Protein AF-A0A850MN89-F1 (afdb_monomer)

Radius of gyration: 13.38 Å; Cα contacts (8 Å, |Δi|>4): 107; chains: 1; bounding box: 29×25×34 Å

Structure (mmCIF, N/CA/C/O backbone):
data_AF-A0A850MN89-F1
#
_entry.id   AF-A0A850MN89-F1
#
loop_
_atom_site.group_PDB
_atom_site.id
_atom_site.type_symbol
_atom_site.label_atom_id
_atom_site.label_alt_id
_atom_site.label_comp_id
_atom_site.label_asym_id
_atom_site.label_entity_id
_atom_site.label_seq_id
_atom_site.pdbx_PDB_ins_code
_atom_site.Cartn_x
_atom_site.Cartn_y
_atom_site.Cartn_z
_atom_site.occupancy
_atom_site.B_iso_or_equiv
_atom_site.auth_seq_id
_atom_site.auth_comp_id
_atom_site.auth_asym_id
_atom_site.auth_atom_id
_atom_site.pdbx_PDB_model_num
ATOM 1 N N . THR A 1 1 ? -11.117 14.198 13.776 1.00 45.81 1 THR A N 1
ATOM 2 C CA . THR A 1 1 ? -10.089 14.390 12.736 1.00 45.81 1 THR A CA 1
ATOM 3 C C . THR A 1 1 ? -10.747 14.085 11.411 1.00 45.81 1 THR A C 1
ATOM 5 O O . THR A 1 1 ? -11.311 13.006 11.306 1.00 45.81 1 THR A O 1
ATOM 8 N N . GLU A 1 2 ? -10.798 15.021 10.460 1.00 49.25 2 GLU A N 1
ATOM 9 C CA . GLU A 1 2 ? -11.265 14.704 9.100 1.00 49.25 2 GLU A CA 1
ATOM 10 C C . GLU A 1 2 ? -10.280 13.706 8.485 1.00 49.25 2 GLU A C 1
ATOM 12 O O . GLU A 1 2 ? -9.106 14.023 8.294 1.00 49.25 2 GLU A O 1
ATOM 17 N N . ILE A 1 3 ? -10.736 12.479 8.242 1.00 54.47 3 ILE A N 1
ATOM 18 C CA . ILE A 1 3 ? -9.969 11.498 7.481 1.00 54.47 3 ILE A CA 1
ATOM 19 C C . ILE A 1 3 ? -10.109 11.911 6.018 1.00 54.47 3 ILE A C 1
ATOM 21 O O . ILE A 1 3 ? -11.154 11.708 5.404 1.00 54.47 3 ILE A O 1
ATOM 25 N N . THR A 1 4 ? -9.075 12.535 5.453 1.00 56.72 4 THR A N 1
ATOM 26 C CA . THR A 1 4 ? -8.976 12.645 3.999 1.00 56.72 4 THR A CA 1
ATOM 27 C C . THR A 1 4 ? -8.687 11.243 3.477 1.00 56.72 4 THR A C 1
ATOM 29 O O . THR A 1 4 ? -7.648 10.668 3.797 1.00 56.72 4 THR A O 1
ATOM 32 N N . GLY A 1 5 ? -9.635 10.644 2.752 1.00 75.00 5 GLY A N 1
ATOM 33 C CA . GLY A 1 5 ? -9.454 9.310 2.181 1.00 75.00 5 GLY A CA 1
ATOM 34 C C . GLY A 1 5 ? -8.206 9.298 1.298 1.00 75.00 5 GLY A C 1
ATOM 35 O O . GLY A 1 5 ? -8.173 9.964 0.265 1.00 75.00 5 GLY A O 1
ATOM 36 N N . ARG A 1 6 ? -7.155 8.597 1.731 1.00 88.38 6 ARG A N 1
ATOM 37 C CA . ARG A 1 6 ? -5.905 8.457 0.979 1.00 88.38 6 ARG A CA 1
ATOM 38 C C . ARG A 1 6 ? -5.952 7.166 0.188 1.00 88.38 6 ARG A C 1
ATOM 40 O O . ARG A 1 6 ? -6.313 6.123 0.720 1.00 88.38 6 ARG A O 1
ATOM 47 N N . VAL A 1 7 ? -5.546 7.238 -1.072 1.00 93.94 7 VAL A N 1
ATOM 48 C CA . VAL A 1 7 ? -5.430 6.063 -1.933 1.00 93.94 7 VAL A CA 1
ATOM 49 C C . VAL A 1 7 ? -3.961 5.687 -2.043 1.00 93.94 7 VAL A C 1
ATOM 51 O O . VAL A 1 7 ? -3.114 6.534 -2.344 1.00 93.94 7 VAL A O 1
ATOM 54 N N . VAL A 1 8 ? -3.675 4.408 -1.819 1.00 95.19 8 VAL A N 1
ATOM 55 C CA . VAL A 1 8 ? -2.366 3.806 -2.066 1.00 95.19 8 VAL A CA 1
ATOM 56 C C . VAL A 1 8 ? -2.505 2.851 -3.246 1.00 95.19 8 VAL A C 1
ATOM 58 O O . VAL A 1 8 ? -3.294 1.913 -3.203 1.00 95.19 8 VAL A O 1
ATOM 61 N N . PHE A 1 9 ? -1.749 3.103 -4.310 1.00 95.44 9 PHE A N 1
ATOM 62 C CA . PHE A 1 9 ? -1.579 2.172 -5.416 1.00 95.44 9 PHE A CA 1
ATOM 63 C C . PHE A 1 9 ? -0.280 1.400 -5.216 1.00 95.44 9 PHE A C 1
ATOM 65 O O . PHE A 1 9 ? 0.781 2.003 -5.058 1.00 95.44 9 PHE A O 1
ATOM 72 N N . MET A 1 10 ? -0.364 0.076 -5.244 1.00 95.56 10 MET A N 1
ATOM 73 C CA . MET A 1 10 ? 0.752 -0.819 -4.971 1.00 95.56 10 MET A CA 1
ATOM 74 C C . MET A 1 10 ? 0.987 -1.745 -6.158 1.00 95.56 10 MET A C 1
ATOM 76 O O . MET A 1 10 ? 0.040 -2.188 -6.809 1.00 95.56 10 MET A O 1
ATOM 80 N N . THR A 1 11 ? 2.249 -2.025 -6.463 1.00 96.31 11 THR A N 1
ATOM 81 C CA . THR A 1 11 ? 2.616 -2.984 -7.500 1.00 96.31 11 THR A CA 1
ATOM 82 C C . THR A 1 11 ? 3.968 -3.622 -7.188 1.00 96.31 11 THR A C 1
ATOM 84 O O . THR A 1 11 ? 4.880 -2.906 -6.775 1.00 96.31 11 THR A O 1
ATOM 87 N N . PRO A 1 12 ? 4.157 -4.922 -7.480 1.00 96.75 12 PRO A N 1
ATOM 88 C CA . PRO A 1 12 ? 5.454 -5.581 -7.311 1.00 96.75 12 PRO A CA 1
ATOM 89 C C . PRO A 1 12 ? 6.482 -5.139 -8.369 1.00 96.75 12 PRO A C 1
ATOM 91 O O . PRO A 1 12 ? 7.632 -5.564 -8.362 1.00 96.75 12 PRO A O 1
ATOM 94 N N . LEU A 1 13 ? 6.084 -4.300 -9.331 1.00 97.44 13 LEU A N 1
ATOM 95 C CA . LEU A 1 13 ? 6.935 -3.869 -10.431 1.00 97.44 13 LEU A CA 1
ATOM 96 C C . LEU A 1 13 ? 7.768 -2.640 -10.061 1.00 97.44 13 LEU A C 1
ATOM 98 O O . LEU A 1 13 ? 7.285 -1.710 -9.421 1.00 97.44 13 LEU A O 1
ATOM 102 N N . LYS A 1 14 ? 8.969 -2.556 -10.643 1.00 96.38 14 LYS A N 1
ATOM 103 C CA . LYS A 1 14 ? 9.863 -1.380 -10.599 1.00 96.38 14 LYS A CA 1
ATOM 104 C C . LYS A 1 14 ? 9.290 -0.117 -11.238 1.00 96.38 14 LYS A C 1
ATOM 106 O O . LYS A 1 14 ? 9.872 0.961 -11.146 1.00 96.38 14 LYS A O 1
ATOM 111 N N . MET A 1 15 ? 8.196 -0.242 -11.985 1.00 94.62 15 MET A N 1
ATOM 112 C CA . MET A 1 15 ? 7.573 0.876 -12.679 1.00 94.62 15 MET A CA 1
ATOM 113 C C . MET A 1 15 ? 6.106 0.614 -12.998 1.00 94.62 15 MET A C 1
ATOM 115 O O . MET A 1 15 ? 5.673 -0.517 -13.198 1.00 94.62 15 MET A O 1
ATOM 119 N N . ILE A 1 16 ? 5.359 1.702 -13.173 1.00 94.94 16 ILE A N 1
ATOM 120 C CA . ILE A 1 16 ? 3.948 1.653 -13.555 1.00 94.94 16 ILE A CA 1
ATOM 121 C C . ILE A 1 16 ? 3.812 1.315 -15.045 1.00 94.94 16 ILE A C 1
ATOM 123 O 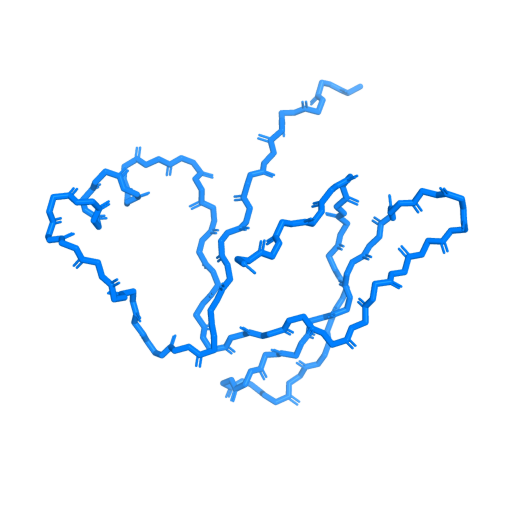O . ILE A 1 16 ? 4.268 2.072 -15.919 1.00 94.94 16 ILE A O 1
ATOM 127 N N . LEU A 1 17 ? 3.130 0.207 -15.335 1.00 93.75 17 LEU A N 1
ATOM 128 C CA . LEU A 1 17 ? 2.768 -0.229 -16.684 1.00 93.75 17 LEU A CA 1
ATOM 129 C C . LEU A 1 17 ? 1.428 0.388 -17.103 1.00 93.75 17 LEU A C 1
ATOM 131 O O . LEU A 1 17 ? 0.367 -0.205 -16.964 1.00 93.75 17 LEU A O 1
ATOM 135 N N . ALA A 1 18 ? 1.485 1.619 -17.602 1.00 93.31 18 ALA A N 1
ATOM 136 C CA . ALA A 1 18 ? 0.317 2.365 -18.064 1.00 93.31 18 ALA A CA 1
ATOM 137 C C . ALA A 1 18 ? 0.665 3.263 -19.259 1.00 93.31 18 ALA A C 1
ATOM 139 O O . ALA A 1 18 ? 1.840 3.538 -19.527 1.00 93.31 18 ALA A O 1
ATOM 140 N N . ALA A 1 19 ? -0.352 3.776 -19.955 1.00 96.69 19 ALA A N 1
ATOM 141 C CA . ALA A 1 19 ? -0.161 4.815 -20.963 1.00 96.69 19 ALA A CA 1
ATOM 142 C C . ALA A 1 19 ? 0.492 6.067 -20.347 1.00 96.69 19 ALA A C 1
ATOM 144 O O . ALA A 1 19 ? 0.260 6.396 -19.180 1.00 96.69 19 ALA A O 1
ATOM 145 N N . LYS A 1 20 ? 1.296 6.797 -21.134 1.00 95.44 20 LYS A N 1
ATOM 146 C CA . LYS A 1 20 ? 2.016 7.999 -20.668 1.00 95.44 20 LYS A CA 1
ATOM 147 C C . LYS A 1 20 ? 1.075 9.023 -20.028 1.00 95.44 20 LYS A C 1
ATOM 149 O O . LYS A 1 20 ? 1.398 9.555 -18.972 1.00 95.44 20 LYS A O 1
ATOM 154 N N . GLU A 1 21 ? -0.085 9.254 -20.638 1.00 96.44 21 GLU A N 1
ATOM 155 C CA . GLU A 1 21 ? -1.096 10.180 -20.121 1.00 96.44 21 GLU A CA 1
ATOM 156 C C . GLU A 1 21 ? -1.585 9.779 -18.722 1.00 96.44 21 GLU A C 1
ATOM 158 O O . GLU A 1 21 ? -1.658 10.621 -17.830 1.00 96.44 21 GLU A O 1
ATOM 163 N N . LEU A 1 22 ? -1.845 8.487 -18.499 1.00 95.50 22 LEU A N 1
ATOM 164 C CA . LEU A 1 22 ? -2.304 7.984 -17.206 1.00 95.50 22 LEU A CA 1
ATOM 165 C C . LEU A 1 22 ? -1.216 8.110 -16.133 1.00 95.50 22 LEU A C 1
ATOM 167 O O . LEU A 1 22 ? -1.508 8.543 -15.022 1.00 95.50 22 LEU A O 1
ATOM 171 N N . LYS A 1 23 ? 0.052 7.831 -16.472 1.00 94.75 23 LYS A N 1
ATOM 172 C CA . LYS A 1 23 ? 1.175 8.067 -15.545 1.00 94.75 23 LYS A CA 1
ATOM 173 C C . LYS A 1 23 ? 1.298 9.542 -15.168 1.00 94.75 23 LYS A C 1
ATOM 175 O O . LYS A 1 23 ? 1.597 9.843 -14.018 1.00 94.75 23 LYS A O 1
ATOM 180 N N . THR A 1 24 ? 1.081 10.457 -16.114 1.00 95.19 24 THR A N 1
ATOM 181 C CA . THR A 1 24 ? 1.086 11.899 -15.832 1.00 95.19 24 THR A CA 1
ATOM 182 C C . THR A 1 24 ? -0.051 12.278 -14.888 1.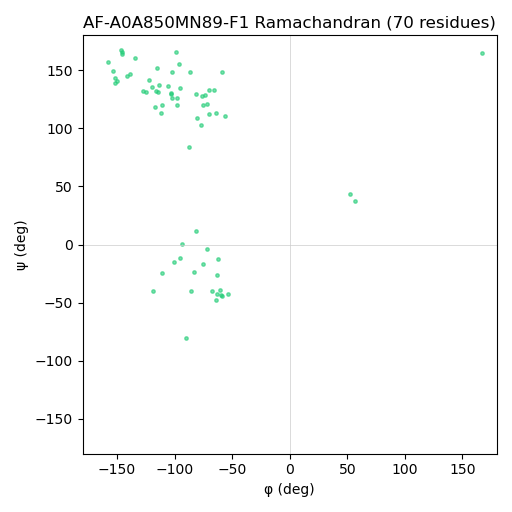00 95.19 24 THR A C 1
ATOM 184 O O . THR A 1 24 ? 0.209 12.940 -13.890 1.00 95.19 24 THR A O 1
ATOM 187 N N . LYS A 1 25 ? -1.281 11.813 -15.148 1.00 96.31 25 LYS A N 1
ATOM 188 C CA . LYS A 1 25 ? -2.435 12.064 -14.266 1.00 96.31 25 LYS A CA 1
ATOM 189 C C . LYS A 1 25 ? -2.191 11.539 -12.852 1.00 96.31 25 LYS A C 1
ATOM 191 O O . LYS A 1 25 ? -2.423 12.262 -11.894 1.00 96.31 25 LYS A O 1
ATOM 196 N N . LEU A 1 26 ? -1.654 10.325 -12.730 1.00 94.25 26 LEU A N 1
ATOM 197 C CA . LEU A 1 26 ? -1.334 9.721 -11.439 1.00 94.25 26 LEU A CA 1
ATOM 198 C C . LEU A 1 26 ? -0.266 10.519 -10.673 1.00 94.25 26 LEU A C 1
ATOM 200 O O . LEU A 1 26 ? -0.437 10.778 -9.489 1.00 94.25 26 LEU A O 1
ATOM 204 N N . LYS A 1 27 ? 0.794 10.986 -11.348 1.00 91.38 27 LYS A N 1
ATOM 205 C CA . LYS A 1 27 ? 1.825 11.849 -10.737 1.00 91.38 27 LYS A CA 1
ATOM 206 C C . LYS A 1 27 ? 1.295 13.199 -10.247 1.00 91.38 27 LYS A C 1
ATOM 208 O O . LYS A 1 27 ? 1.918 13.801 -9.384 1.00 91.38 27 LYS A O 1
ATOM 213 N N . MET A 1 28 ? 0.209 13.691 -10.840 1.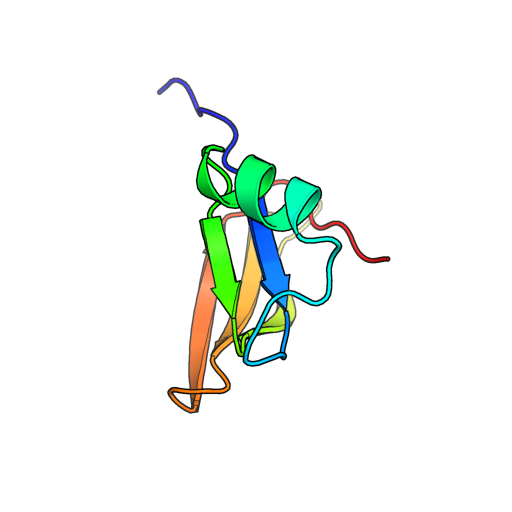00 93.69 28 MET A N 1
ATOM 214 C CA . MET A 1 28 ? -0.447 14.946 -10.455 1.00 93.69 28 MET A CA 1
ATOM 215 C C . MET A 1 28 ? -1.587 14.738 -9.448 1.00 93.69 28 MET A C 1
ATOM 217 O O . MET A 1 28 ? -2.254 15.702 -9.089 1.00 93.69 28 MET A O 1
ATOM 221 N N . SER A 1 29 ? -1.839 13.495 -9.034 1.00 93.19 29 SER A N 1
ATOM 222 C CA . SER A 1 29 ? -2.860 13.147 -8.047 1.00 93.19 29 SER A CA 1
ATOM 223 C C . SER A 1 29 ? -2.248 12.954 -6.659 1.00 93.19 29 SER A C 1
ATOM 225 O O . SER A 1 29 ? -1.045 12.738 -6.538 1.00 93.19 29 SER A O 1
ATOM 227 N N . ASP A 1 30 ? -3.093 12.929 -5.629 1.00 92.38 30 ASP A N 1
ATOM 228 C CA . ASP A 1 30 ? -2.689 12.620 -4.248 1.00 92.38 30 ASP A CA 1
ATOM 229 C C . ASP A 1 30 ? -2.563 11.107 -3.969 1.00 92.38 30 ASP A C 1
ATOM 231 O O . ASP A 1 30 ? -2.456 10.680 -2.818 1.00 92.38 30 ASP A O 1
ATOM 235 N N . VAL A 1 31 ? -2.580 10.268 -5.012 1.00 94.31 31 VAL A N 1
ATOM 236 C CA . VAL A 1 31 ? -2.391 8.820 -4.871 1.00 94.31 31 VAL A CA 1
ATOM 237 C C . VAL A 1 31 ? -0.932 8.528 -4.533 1.00 94.31 31 VAL A C 1
ATOM 239 O O . VAL A 1 31 ? -0.021 8.814 -5.315 1.00 94.31 31 VAL A O 1
ATOM 242 N N . LYS A 1 32 ? -0.697 7.886 -3.387 1.00 94.50 32 LYS A N 1
ATOM 243 C CA . LYS A 1 32 ? 0.625 7.358 -3.046 1.00 94.50 32 LYS A CA 1
ATOM 244 C C . LYS A 1 32 ? 0.884 6.115 -3.888 1.00 94.50 32 LYS A C 1
ATOM 246 O O . LYS A 1 32 ? 0.072 5.198 -3.902 1.00 94.50 32 LYS A O 1
ATOM 251 N N . VAL A 1 33 ? 2.031 6.069 -4.554 1.00 95.56 33 VAL A N 1
ATOM 252 C CA . VAL A 1 33 ? 2.477 4.880 -5.284 1.00 95.56 33 VAL A CA 1
ATOM 253 C C . VAL A 1 33 ? 3.549 4.161 -4.473 1.00 95.56 33 VAL A C 1
ATOM 255 O O . VAL A 1 33 ? 4.516 4.796 -4.048 1.00 95.56 33 VAL A O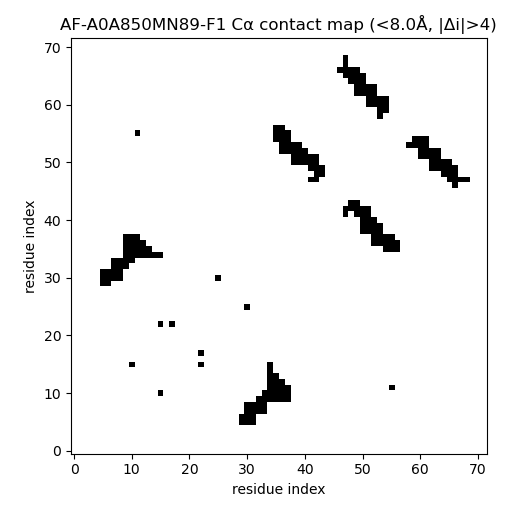 1
ATOM 258 N N . LEU A 1 34 ? 3.373 2.854 -4.293 1.00 96.25 34 LEU A N 1
ATOM 259 C CA . LEU A 1 34 ? 4.367 1.916 -3.779 1.00 96.25 34 LEU A CA 1
ATOM 260 C C . LEU A 1 34 ? 4.758 0.976 -4.925 1.00 96.25 34 LEU A C 1
ATOM 262 O O . LEU A 1 34 ? 3.921 0.250 -5.461 1.00 96.25 34 LEU A O 1
ATOM 266 N N . LEU A 1 35 ? 6.010 1.082 -5.357 1.00 97.25 35 LEU A N 1
ATOM 267 C CA . LEU A 1 35 ? 6.620 0.194 -6.346 1.00 97.25 35 LEU A CA 1
ATOM 268 C C . LEU A 1 35 ? 7.391 -0.880 -5.596 1.00 97.25 35 LEU A C 1
ATOM 270 O O . LEU A 1 35 ? 7.821 -0.620 -4.478 1.00 97.25 35 LEU A O 1
ATOM 274 N N . GLU A 1 36 ? 7.590 -2.031 -6.232 1.00 97.88 36 GLU A N 1
ATOM 275 C CA . GLU A 1 36 ? 8.291 -3.157 -5.607 1.00 97.88 36 GLU A CA 1
ATOM 276 C C . GLU A 1 36 ? 7.685 -3.501 -4.242 1.00 97.88 36 GLU A C 1
ATOM 278 O O . GLU A 1 36 ? 8.394 -3.715 -3.274 1.00 97.88 36 GLU A O 1
ATOM 283 N N . ALA A 1 37 ? 6.357 -3.514 -4.159 1.00 97.75 37 ALA A N 1
ATOM 284 C CA . ALA A 1 37 ? 5.642 -3.836 -2.935 1.00 97.75 37 ALA A C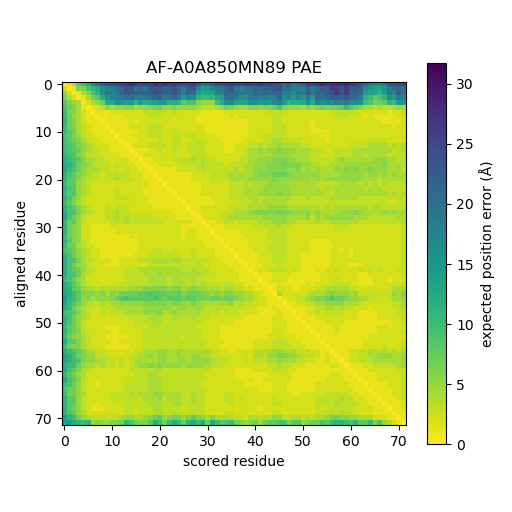A 1
ATOM 285 C C . ALA A 1 37 ? 4.441 -4.726 -3.241 1.00 97.75 37 ALA A C 1
ATOM 287 O O . ALA A 1 37 ? 3.797 -4.573 -4.287 1.00 97.75 37 ALA A O 1
ATOM 288 N N . GLU A 1 38 ? 4.116 -5.629 -2.320 1.00 96.50 38 GLU A N 1
ATOM 289 C CA . GLU A 1 38 ? 2.948 -6.497 -2.441 1.00 96.50 38 GLU A CA 1
ATOM 290 C C . GLU A 1 38 ? 2.222 -6.723 -1.108 1.00 96.50 38 GLU A C 1
ATOM 292 O O . GLU A 1 38 ? 2.856 -6.778 -0.051 1.00 96.50 38 GLU A O 1
ATOM 297 N N . PRO A 1 39 ? 0.880 -6.835 -1.128 1.00 96.75 39 PRO A N 1
ATOM 298 C CA . PRO A 1 39 ? 0.120 -7.190 0.058 1.00 96.75 39 PRO A CA 1
ATOM 299 C C . PRO A 1 39 ? 0.255 -8.694 0.319 1.00 96.75 39 PRO A C 1
ATOM 301 O O . PRO A 1 39 ? -0.033 -9.502 -0.563 1.00 96.75 39 PRO A O 1
ATOM 304 N N . ILE A 1 40 ? 0.638 -9.067 1.538 1.00 97.25 40 ILE A N 1
ATOM 305 C CA . ILE A 1 40 ? 0.841 -10.472 1.931 1.00 97.25 40 ILE A CA 1
ATOM 306 C C . ILE A 1 40 ? -0.213 -10.978 2.922 1.00 97.25 40 ILE A C 1
ATOM 308 O O . ILE A 1 40 ? -0.500 -12.172 2.955 1.00 97.25 40 ILE A O 1
ATOM 312 N N . GLU A 1 41 ? -0.841 -10.088 3.698 1.00 97.44 41 GLU A N 1
ATOM 313 C CA . GLU A 1 41 ? -1.893 -10.453 4.655 1.00 97.44 41 GLU A CA 1
ATOM 314 C C . GLU A 1 41 ? -2.891 -9.306 4.846 1.00 97.44 41 GLU A C 1
ATOM 316 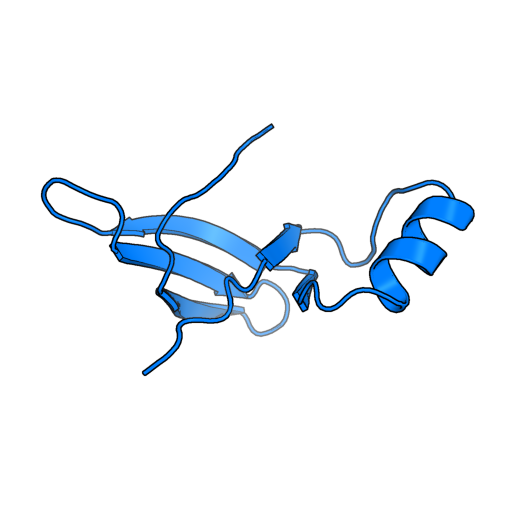O O . GLU A 1 41 ? -2.506 -8.140 4.910 1.00 97.44 41 GLU A O 1
ATOM 321 N N . ILE A 1 42 ? -4.181 -9.627 4.952 1.00 96.75 42 ILE A N 1
ATOM 322 C CA . ILE A 1 42 ? -5.233 -8.666 5.306 1.00 96.75 42 ILE A CA 1
ATOM 323 C C . ILE A 1 42 ? -5.590 -8.899 6.769 1.00 96.75 42 ILE A C 1
ATOM 325 O O . ILE A 1 42 ? -5.929 -10.020 7.142 1.00 96.75 42 ILE A O 1
ATOM 329 N N . ILE A 1 43 ? -5.531 -7.845 7.580 1.00 97.56 43 ILE A N 1
ATOM 330 C CA . ILE A 1 43 ? -5.719 -7.917 9.028 1.00 97.56 43 ILE A CA 1
ATOM 331 C C . ILE A 1 43 ? -6.964 -7.119 9.413 1.00 97.56 43 ILE A C 1
ATOM 333 O O . ILE A 1 43 ? -7.148 -5.967 9.008 1.00 97.56 43 ILE A O 1
ATOM 337 N N . GLY A 1 44 ? -7.808 -7.744 10.223 1.00 95.19 44 GLY A N 1
ATOM 338 C CA . GLY A 1 44 ? -9.024 -7.165 10.773 1.00 95.19 44 GLY A CA 1
ATOM 339 C C . GLY A 1 44 ? -9.903 -8.246 11.396 1.00 95.19 44 GLY A C 1
ATOM 340 O O . GLY A 1 44 ? -9.672 -9.434 11.174 1.00 95.19 44 GLY A O 1
ATOM 341 N N . ASP A 1 45 ? -10.884 -7.841 12.200 1.00 94.12 45 ASP A N 1
ATOM 342 C CA . ASP A 1 45 ? -11.838 -8.767 12.824 1.00 94.12 45 ASP A CA 1
ATOM 343 C C . ASP A 1 45 ? -13.068 -8.974 11.924 1.00 94.12 45 ASP A C 1
ATOM 345 O O . ASP A 1 45 ? -13.153 -9.927 11.150 1.00 94.12 45 ASP A O 1
ATOM 349 N N . THR A 1 46 ? -14.009 -8.029 11.960 1.00 94.56 46 THR A N 1
ATOM 350 C CA . THR A 1 46 ? -15.223 -8.041 11.120 1.00 94.56 46 THR A CA 1
ATOM 351 C C . THR A 1 46 ? -15.126 -7.118 9.905 1.00 94.56 46 THR A C 1
ATOM 353 O O . THR A 1 46 ? -15.918 -7.235 8.968 1.00 94.56 46 THR A O 1
ATOM 356 N N . THR A 1 47 ? -14.149 -6.212 9.903 1.00 93.31 47 THR A N 1
ATOM 357 C CA . THR A 1 47 ? -13.853 -5.255 8.831 1.00 93.31 47 THR A CA 1
ATOM 358 C C . THR A 1 47 ? -12.355 -5.232 8.563 1.00 93.31 47 THR A C 1
ATOM 360 O O . THR A 1 47 ? -11.575 -5.623 9.426 1.00 93.31 47 THR A O 1
ATOM 363 N N . VAL A 1 48 ? -11.941 -4.746 7.390 1.00 94.19 48 VAL A N 1
ATOM 364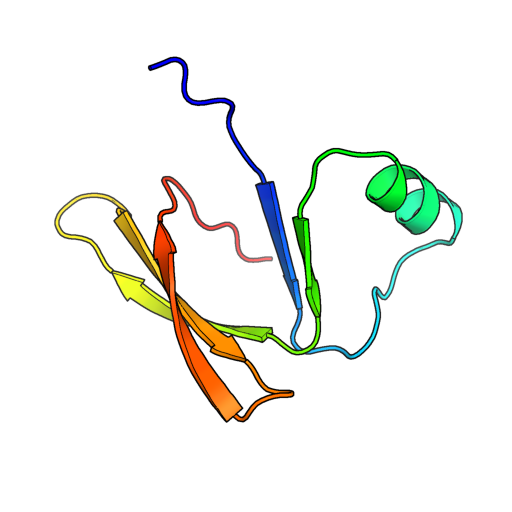 C CA . VAL A 1 48 ? -10.519 -4.488 7.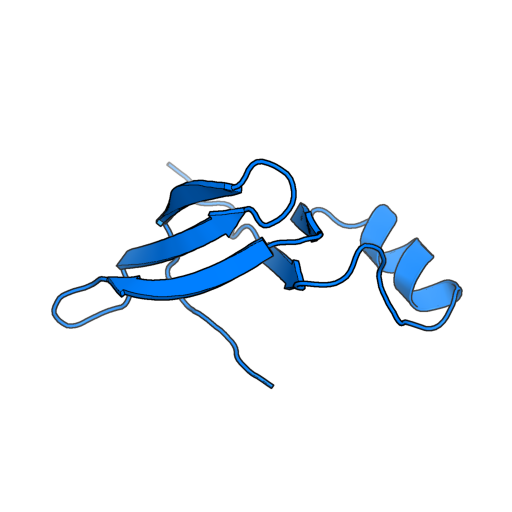124 1.00 94.19 48 VAL A CA 1
ATOM 365 C C . VAL A 1 48 ? -10.044 -3.369 8.046 1.00 94.19 48 VAL A C 1
ATOM 367 O O . VAL A 1 48 ? -10.711 -2.345 8.168 1.00 94.19 48 VAL A O 1
ATOM 370 N N . GLU A 1 49 ? -8.900 -3.575 8.689 1.00 94.81 49 GLU A N 1
ATOM 371 C CA . GLU A 1 49 ? -8.242 -2.548 9.499 1.00 94.81 49 GLU A CA 1
ATOM 372 C C . GLU A 1 49 ? -6.856 -2.224 8.950 1.00 94.81 49 GLU A C 1
ATOM 374 O O . GLU A 1 49 ? -6.432 -1.063 8.933 1.00 94.81 49 GLU A O 1
ATOM 379 N N . LYS A 1 50 ? -6.132 -3.259 8.507 1.00 96.25 50 LYS A N 1
ATOM 380 C CA . LYS A 1 50 ? -4.778 -3.136 7.981 1.00 96.25 50 LYS A CA 1
ATOM 381 C C . LYS A 1 50 ? -4.497 -4.126 6.857 1.00 96.25 50 LYS A C 1
ATOM 383 O O . LYS A 1 50 ? -5.170 -5.142 6.692 1.00 96.25 50 LYS A O 1
ATOM 388 N N . VAL A 1 51 ? -3.428 -3.848 6.128 1.00 96.94 51 VAL A N 1
ATOM 389 C CA . VAL A 1 51 ? -2.770 -4.780 5.217 1.00 96.94 51 VAL A CA 1
ATOM 390 C C . VAL A 1 51 ? -1.298 -4.880 5.596 1.00 96.94 51 VAL A C 1
ATOM 392 O O . VAL A 1 51 ? -0.636 -3.860 5.798 1.00 96.94 51 VAL A O 1
ATOM 395 N N . LYS A 1 52 ? -0.792 -6.105 5.713 1.00 98.06 52 LYS A N 1
ATOM 396 C CA . LYS A 1 52 ? 0.635 -6.380 5.818 1.00 98.06 52 LYS A CA 1
ATOM 397 C C . LYS A 1 52 ? 1.229 -6.365 4.416 1.00 98.06 52 LYS A C 1
ATOM 399 O O . LYS A 1 52 ? 0.696 -7.000 3.505 1.00 98.06 52 LYS A O 1
ATOM 404 N N . VAL A 1 53 ? 2.306 -5.618 4.252 1.00 98.06 53 VAL A N 1
ATOM 405 C CA . VAL A 1 53 ? 2.972 -5.351 2.980 1.00 98.06 53 VAL A CA 1
ATOM 406 C C . VAL A 1 53 ? 4.398 -5.860 3.072 1.00 98.06 53 VAL A C 1
ATOM 408 O O . VAL A 1 53 ? 5.062 -5.608 4.074 1.00 98.06 53 VAL A O 1
ATOM 411 N N . HIS A 1 54 ? 4.857 -6.543 2.028 1.00 98.50 54 HIS A N 1
ATOM 412 C CA . HIS A 1 54 ? 6.267 -6.852 1.813 1.00 98.50 54 HIS A CA 1
ATOM 413 C C . HIS A 1 54 ? 6.849 -5.832 0.835 1.00 98.50 54 HIS A C 1
ATOM 415 O O . HIS A 1 54 ? 6.360 -5.695 -0.289 1.00 98.50 54 HIS A O 1
ATOM 421 N N . ASP A 1 55 ? 7.857 -5.087 1.279 1.00 97.56 55 ASP A N 1
ATOM 422 C CA . ASP A 1 55 ? 8.710 -4.267 0.424 1.00 97.56 55 ASP A CA 1
ATOM 423 C C . ASP A 1 55 ? 9.763 -5.167 -0.221 1.00 97.56 55 ASP A C 1
ATOM 425 O O . ASP A 1 55 ? 10.673 -5.657 0.438 1.00 97.56 55 ASP A O 1
ATOM 429 N N . LEU A 1 56 ? 9.636 -5.399 -1.521 1.00 97.94 56 LEU A N 1
ATOM 430 C CA . LEU A 1 56 ? 10.516 -6.269 -2.296 1.00 97.94 56 LEU A CA 1
ATOM 431 C C . LEU A 1 56 ? 11.878 -5.624 -2.585 1.00 97.94 56 LEU A C 1
ATOM 433 O O . LEU A 1 56 ? 12.806 -6.323 -2.991 1.00 97.94 56 LEU A O 1
ATOM 437 N N . ASN A 1 57 ? 11.998 -4.302 -2.438 1.00 96.00 57 ASN A N 1
ATOM 438 C CA . ASN A 1 57 ? 13.256 -3.595 -2.645 1.00 96.00 57 ASN A CA 1
ATOM 439 C C . ASN A 1 57 ? 14.116 -3.608 -1.373 1.00 96.00 57 ASN A C 1
ATOM 441 O O . ASN A 1 57 ? 15.331 -3.779 -1.467 1.00 96.00 57 ASN A O 1
ATOM 445 N N . GLU A 1 58 ? 13.498 -3.444 -0.202 1.00 95.50 58 GLU A N 1
ATOM 446 C CA . GLU A 1 58 ? 14.187 -3.463 1.099 1.00 95.50 58 GLU A CA 1
ATOM 447 C C . GLU A 1 58 ? 14.153 -4.839 1.792 1.00 95.50 58 GLU A C 1
ATOM 449 O O . GLU A 1 58 ? 14.927 -5.068 2.717 1.00 95.50 58 GLU A O 1
ATOM 454 N N . ASP A 1 59 ? 13.333 -5.776 1.302 1.00 96.44 59 ASP A N 1
ATOM 455 C CA . ASP A 1 59 ? 13.056 -7.086 1.916 1.00 96.44 59 ASP A CA 1
ATOM 456 C C . ASP A 1 59 ? 12.534 -6.965 3.361 1.00 96.44 59 ASP A C 1
ATOM 458 O O . ASP A 1 59 ? 12.859 -7.754 4.248 1.00 96.44 59 ASP A O 1
ATOM 462 N N . GLU A 1 60 ? 11.712 -5.938 3.596 1.00 97.88 60 GLU A N 1
ATOM 463 C CA . GLU A 1 60 ? 11.112 -5.625 4.893 1.00 97.88 60 GLU A CA 1
ATOM 464 C C . GLU A 1 60 ? 9.587 -5.758 4.857 1.00 97.88 60 GLU A C 1
ATOM 466 O O . GLU A 1 60 ? 8.937 -5.553 3.831 1.00 97.88 60 GLU A O 1
ATOM 471 N N . GLU A 1 61 ? 8.992 -6.069 6.007 1.00 98.38 61 GLU A N 1
ATOM 472 C CA . GLU A 1 61 ? 7.543 -6.171 6.162 1.00 98.38 61 GLU A CA 1
ATOM 473 C C . GLU A 1 61 ? 7.008 -5.069 7.082 1.00 98.38 61 GLU A C 1
ATOM 475 O O . GLU A 1 61 ? 7.557 -4.813 8.156 1.00 98.38 61 GLU A O 1
ATOM 480 N N . TYR A 1 62 ? 5.888 -4.453 6.703 1.00 97.75 62 TYR A N 1
ATOM 481 C CA . TYR A 1 62 ? 5.210 -3.450 7.525 1.00 97.75 62 TYR A CA 1
ATOM 482 C C . TYR A 1 62 ? 3.690 -3.488 7.366 1.00 97.75 62 TYR A C 1
ATOM 484 O O . TYR A 1 62 ? 3.144 -4.105 6.455 1.00 97.75 62 TYR A O 1
ATOM 492 N N . GLU A 1 63 ? 2.987 -2.802 8.267 1.00 97.62 63 GLU A N 1
ATOM 493 C CA . GLU A 1 63 ? 1.530 -2.695 8.244 1.00 97.62 63 GLU A CA 1
ATOM 494 C C . GLU A 1 63 ? 1.080 -1.313 7.762 1.00 97.62 63 GLU A C 1
ATOM 496 O O . GLU A 1 63 ? 1.578 -0.281 8.220 1.00 97.62 63 GLU A O 1
ATOM 501 N N . LEU A 1 64 ? 0.077 -1.286 6.885 1.00 95.44 64 LEU A N 1
ATOM 502 C CA . LEU A 1 64 ? -0.645 -0.075 6.503 1.00 95.44 64 LEU A CA 1
ATOM 503 C C . LEU A 1 64 ? -2.090 -0.160 6.974 1.00 95.44 64 LEU A C 1
ATOM 505 O O . LEU A 1 64 ? -2.767 -1.145 6.700 1.00 95.44 64 LEU A O 1
ATOM 509 N N . PHE A 1 65 ? -2.580 0.894 7.625 1.00 94.19 65 PHE A N 1
ATOM 510 C CA . PHE A 1 65 ? -4.003 1.031 7.929 1.00 94.19 65 PHE A CA 1
ATOM 511 C C . PHE A 1 65 ? -4.793 1.301 6.649 1.00 94.19 65 PHE A C 1
ATOM 513 O O . PHE A 1 65 ? -4.413 2.169 5.857 1.00 94.19 65 PHE A O 1
ATOM 520 N N . ALA A 1 66 ? -5.890 0.576 6.462 1.00 92.75 66 ALA A N 1
ATOM 521 C CA . ALA A 1 66 ? -6.754 0.714 5.300 1.00 92.75 66 ALA A CA 1
ATOM 522 C C . ALA A 1 66 ? -8.193 0.333 5.650 1.00 92.75 66 ALA A C 1
ATOM 524 O O . ALA A 1 66 ? -8.423 -0.675 6.306 1.00 92.75 66 ALA A O 1
ATOM 525 N N . ASP A 1 67 ? -9.155 1.104 5.145 1.00 91.81 67 ASP A N 1
ATOM 526 C CA . ASP A 1 67 ? -10.584 0.793 5.288 1.00 91.81 67 ASP A CA 1
ATOM 527 C C . ASP A 1 67 ? -11.073 -0.205 4.219 1.00 91.81 67 ASP A C 1
ATOM 529 O O . ASP A 1 67 ? -12.089 -0.877 4.386 1.00 91.81 67 ASP A O 1
ATOM 533 N N . ALA A 1 68 ? -10.369 -0.280 3.084 1.00 92.44 68 ALA A N 1
ATOM 534 C CA . ALA A 1 68 ? -10.714 -1.136 1.956 1.00 92.44 68 ALA A CA 1
ATOM 535 C C . ALA A 1 68 ? -9.473 -1.514 1.139 1.00 92.44 68 ALA A C 1
ATOM 537 O O . ALA A 1 68 ? -8.528 -0.734 1.013 1.00 92.44 68 ALA A O 1
ATOM 538 N N . ILE A 1 69 ? -9.517 -2.700 0.532 1.00 93.44 69 ILE A N 1
ATOM 539 C CA . ILE A 1 69 ? -8.485 -3.214 -0.372 1.00 93.44 69 ILE A CA 1
ATOM 540 C C . ILE A 1 69 ? -9.173 -3.633 -1.667 1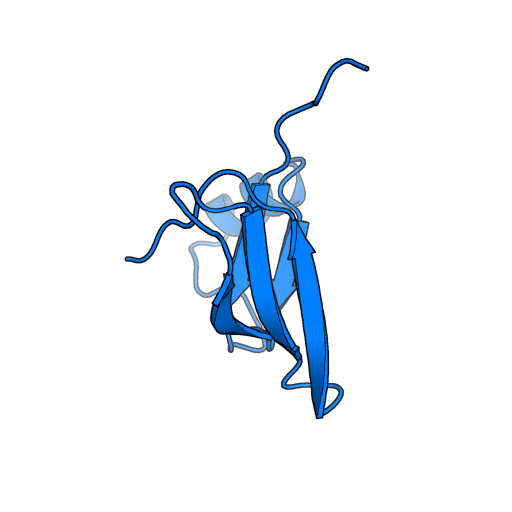.00 93.44 69 ILE A C 1
ATOM 542 O O . ILE A 1 69 ? -10.204 -4.304 -1.641 1.00 93.44 69 ILE A O 1
ATOM 546 N N . ILE A 1 70 ? -8.616 -3.211 -2.801 1.00 94.25 70 ILE A N 1
ATOM 547 C CA . ILE A 1 70 ? -9.161 -3.488 -4.130 1.00 94.25 70 ILE A CA 1
ATOM 548 C C . ILE A 1 70 ? -8.134 -4.322 -4.893 1.00 94.25 70 ILE A C 1
ATOM 550 O O . ILE A 1 70 ? -7.023 -3.854 -5.141 1.00 94.25 70 ILE A O 1
ATOM 554 N N . PHE A 1 71 ? -8.526 -5.537 -5.277 1.00 89.75 71 PHE A N 1
ATOM 555 C CA . PHE A 1 71 ? -7.759 -6.401 -6.175 1.00 89.75 71 PHE A CA 1
ATOM 556 C C . PHE A 1 71 ? -8.357 -6.359 -7.594 1.00 89.75 71 PHE A C 1
ATOM 558 O O . PHE A 1 71 ? -9.566 -6.135 -7.722 1.00 89.75 71 PHE A O 1
ATOM 565 N N . PRO A 1 72 ? -7.534 -6.517 -8.647 1.00 78.75 72 PRO A N 1
ATOM 566 C CA . PRO A 1 72 ? -8.003 -6.665 -10.026 1.00 78.75 72 PRO A CA 1
ATOM 567 C C . PRO A 1 72 ? -8.749 -7.982 -10.281 1.00 78.75 72 PRO A C 1
ATOM 569 O O . PRO A 1 72 ? -8.505 -8.968 -9.548 1.00 78.75 72 PRO A O 1
#

Solvent-accessible surface area (backbone atoms only — not comparable to full-atom values): 4593 Å² total; per-residue (Å²): 130,88,80,74,88,76,49,76,48,73,33,69,40,93,62,88,92,64,58,70,69,56,54,52,53,49,73,74,44,86,54,44,77,39,60,22,20,45,80,76,47,81,40,59,88,94,54,58,47,29,34,33,32,39,32,68,79,78,75,44,76,50,78,43,80,36,81,73,85,86,82,136

Nearest PDB structures (foldseek):
  2q7v-assembly1_B  TM=9.510E-01  e=2.615E-04  Deinococcus radiodurans
  3f8p-assembly2_D  TM=8.915E-01  e=1.872E-04  Saccharolobus solfataricus
  3f8d-assembly2_C  TM=8.858E-01  e=1.872E-04  Saccharolobus solfataricus
  3f8d-assembly1_A  TM=8.877E-01  e=3.416E-04  Saccharolobus solfataricus
  3lzw-assembly1_A  TM=8.999E-01  e=1.699E-03  Bacillus subtilis

Secondary structure (DSSP, 8-state):
-------EEEESSSS--S-HHHHHHHHTSSPEEEESEEEEEEE-SSS--EEEEEETTTTEEEEEE-S-----

Foldseek 3Di:
DPPPDEAEAEDLAPDDDDDPVVVVVCVVDRYHYHYNKDFDDFDDDPFTQWTWMQRNVVRDIDIDGDRDDDDD

pLDDT: mean 92.45, std 10.61, range [45.81, 98.5]

Sequence (72 aa):
TEITGRVVFMTPLKMILAAKELKTKLKMSDVKVLLEAEPIEIIGDTTVEKVKVHDLNEDEEYELFADAIIFP

Mean predicted aligned error: 4.0 Å